Protein AF-A0A6V7UAJ5-F1 (afdb_monomer_lite)

Secondary structure (DSSP, 8-state):
-HHHHHHHHHHHHHHHHHHHTTS-------------S-TTSSSSEEEEEE-SS-EEEEEEETTEEEE---TT--

InterPro domains:
  IPR013126 Heat shock protein 70 family [PF00012] (45-73)
  IPR018181 Heat shock protein 70, conserved site [PS00297] (48-55)
  IPR043129 ATPase, nucleotide binding domain [SSF53067] (43-73)

Sequence (74 aa):
MLTTTKFILISSILLFLSISHGLGRDEGVKTDSAKPKDKDKYGTIIGIDLGTTYSRAGVYKNGRVEIIANEQGC

Foldseek 3Di:
DVVVVVVVVVVVVVVVVVVVVPPDDPPPPPPPPPVPPCVPVDDWDKDWADDPVDIWIWTDDPNDTDTDADPVRD

Structure (mmCIF, N/CA/C/O backbone):
data_AF-A0A6V7UAJ5-F1
#
_entry.id   AF-A0A6V7UAJ5-F1
#
loop_
_atom_site.group_PDB
_atom_site.id
_atom_site.type_symbol
_atom_site.label_atom_id
_atom_site.label_alt_id
_atom_site.label_comp_id
_atom_site.label_asym_id
_atom_site.label_entity_id
_atom_site.label_seq_id
_atom_site.pdbx_PDB_ins_code
_atom_site.Cartn_x
_atom_site.Cartn_y
_atom_site.Cartn_z
_atom_site.occupancy
_atom_site.B_iso_or_equiv
_atom_site.auth_seq_id
_atom_site.auth_comp_id
_atom_site.auth_asym_id
_atom_site.auth_atom_id
_atom_site.pdbx_PDB_model_num
ATOM 1 N N . MET A 1 1 ? -41.247 53.133 56.001 1.00 61.44 1 MET A N 1
ATOM 2 C CA . MET A 1 1 ? -41.951 52.700 54.770 1.00 61.44 1 MET A CA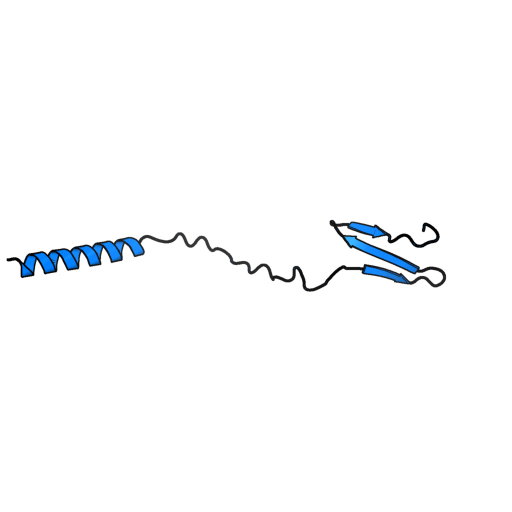 1
ATOM 3 C C . MET A 1 1 ? -40.988 52.462 53.605 1.00 61.44 1 MET A C 1
ATOM 5 O O . MET A 1 1 ? -41.060 51.399 53.017 1.00 61.44 1 MET A O 1
ATOM 9 N N . LEU A 1 2 ? -40.040 53.363 53.303 1.00 61.53 2 LEU A N 1
ATOM 10 C CA . LEU A 1 2 ? -39.120 53.210 52.157 1.00 61.53 2 LEU A CA 1
ATOM 11 C C . LEU A 1 2 ? -38.096 52.055 52.284 1.00 61.53 2 LEU A C 1
ATOM 13 O O . LEU A 1 2 ? -37.680 51.481 51.282 1.00 61.53 2 LEU A O 1
ATOM 17 N N . THR A 1 3 ? -37.693 51.695 53.505 1.00 69.62 3 THR A N 1
ATOM 18 C CA . THR A 1 3 ? -36.748 50.595 53.782 1.00 69.62 3 THR A CA 1
ATOM 19 C C . THR A 1 3 ? -37.380 49.221 53.585 1.00 69.62 3 THR A C 1
ATOM 21 O O . THR A 1 3 ? -36.785 48.354 52.953 1.00 69.62 3 THR A O 1
ATOM 24 N N . THR A 1 4 ? -38.619 49.045 54.044 1.00 75.12 4 THR A N 1
ATOM 25 C CA . THR A 1 4 ? -39.385 47.806 53.887 1.00 75.12 4 THR A CA 1
ATOM 26 C C . THR A 1 4 ? -39.700 47.528 52.417 1.00 75.12 4 THR A C 1
ATOM 28 O O . THR A 1 4 ? -39.511 46.410 51.950 1.00 75.12 4 THR A O 1
ATOM 31 N N . THR A 1 5 ? -40.082 48.555 51.650 1.00 73.94 5 THR A N 1
ATOM 32 C CA . THR A 1 5 ? -40.351 48.418 50.209 1.00 73.94 5 THR A CA 1
ATOM 33 C C . THR A 1 5 ? -39.097 48.036 49.416 1.00 73.94 5 THR A C 1
ATOM 35 O O . THR A 1 5 ? -39.171 47.186 48.533 1.00 73.94 5 THR A O 1
ATOM 38 N N . LYS A 1 6 ? -37.925 48.595 49.755 1.00 78.00 6 LYS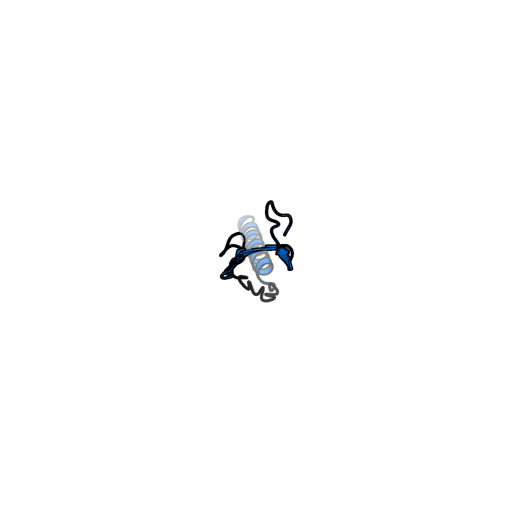 A N 1
ATOM 39 C CA . LYS A 1 6 ? -36.649 48.221 49.119 1.00 78.00 6 LYS A CA 1
ATOM 40 C C . LYS A 1 6 ? -36.244 46.777 49.429 1.00 78.00 6 LYS A C 1
ATOM 42 O O . LYS A 1 6 ? -35.761 46.085 48.541 1.00 78.00 6 LYS A O 1
ATOM 47 N N . PHE A 1 7 ? -36.485 46.306 50.653 1.00 81.50 7 PHE A N 1
ATOM 48 C CA . PHE A 1 7 ? -36.179 44.928 51.050 1.00 81.50 7 PHE A CA 1
ATOM 49 C C . PHE A 1 7 ? -37.062 43.906 50.317 1.00 81.50 7 PHE A C 1
ATOM 51 O O . PHE A 1 7 ? -36.575 42.880 49.847 1.00 81.50 7 PHE A O 1
ATOM 58 N N . ILE A 1 8 ? -38.348 44.226 50.145 1.00 83.19 8 ILE A N 1
ATOM 59 C CA . ILE A 1 8 ? -39.296 43.409 49.374 1.00 83.19 8 ILE A CA 1
ATOM 60 C C . ILE A 1 8 ? -38.910 43.385 47.885 1.00 83.19 8 ILE A C 1
ATOM 62 O O . ILE A 1 8 ? -38.948 42.329 47.250 1.00 83.19 8 ILE A O 1
ATOM 66 N N . LEU A 1 9 ? -38.472 44.519 47.330 1.00 84.81 9 LEU A N 1
ATOM 67 C CA . LEU A 1 9 ? -38.021 44.599 45.939 1.00 84.81 9 LEU A CA 1
ATOM 68 C C . LEU A 1 9 ? -36.743 43.775 45.694 1.00 84.81 9 LEU A C 1
ATOM 70 O O . LEU A 1 9 ? -36.664 43.039 44.719 1.00 84.81 9 LEU A O 1
ATOM 74 N N . ILE A 1 10 ? -35.763 43.830 46.599 1.00 85.56 10 ILE A N 1
ATOM 75 C CA . ILE A 1 10 ? -34.516 43.051 46.475 1.00 85.56 10 ILE A CA 1
ATOM 76 C C . ILE A 1 10 ? -34.783 41.546 46.646 1.00 85.56 10 ILE A C 1
ATOM 78 O O . ILE A 1 10 ? -34.261 40.739 45.879 1.00 85.56 10 ILE A O 1
ATOM 82 N N . SER A 1 11 ? -35.632 41.169 47.608 1.00 81.06 11 SER A N 1
ATOM 83 C CA . SER A 1 11 ? -36.017 39.771 47.844 1.00 81.06 11 SER A CA 1
ATOM 84 C C . SER A 1 11 ? -36.773 39.167 46.652 1.00 81.06 11 SER A C 1
ATOM 86 O O . SER A 1 11 ? -36.471 38.055 46.221 1.00 81.06 11 SER A O 1
ATOM 88 N N . SER A 1 12 ? -37.696 39.924 46.049 1.00 83.81 12 SER A N 1
ATOM 89 C CA . SER A 1 12 ? -38.425 39.468 44.857 1.00 83.81 12 SER A CA 1
ATOM 90 C C . SER A 1 12 ? -37.509 39.294 43.642 1.00 83.81 12 SER A C 1
ATOM 92 O O . SER A 1 12 ? -37.611 38.278 42.958 1.00 83.81 12 SER A O 1
ATOM 94 N N . ILE A 1 13 ? -36.556 40.204 43.411 1.00 84.69 13 ILE A N 1
ATOM 95 C CA . ILE A 1 13 ? -35.569 40.076 42.323 1.00 84.69 13 ILE A CA 1
ATOM 96 C C . ILE A 1 13 ? -34.691 38.824 42.501 1.00 84.69 13 ILE A C 1
ATOM 98 O O . ILE A 1 13 ? -34.479 38.089 41.535 1.00 84.69 13 ILE A O 1
ATOM 102 N N . LEU A 1 14 ? -34.221 38.535 43.723 1.00 79.88 14 LEU A N 1
ATOM 103 C CA . LEU A 1 14 ? -33.440 37.321 44.009 1.00 79.88 14 LEU A CA 1
ATOM 104 C C . LEU A 1 14 ? -34.246 36.033 43.770 1.00 79.88 14 LEU A C 1
ATOM 106 O O . LEU A 1 14 ? -33.704 35.039 43.274 1.00 79.88 14 LEU A O 1
ATOM 110 N N . LEU A 1 15 ? -35.540 36.052 44.101 1.00 80.19 15 LEU A N 1
ATOM 111 C CA . LEU A 1 15 ? -36.432 34.913 43.902 1.00 80.19 15 LEU A CA 1
ATOM 112 C C . LEU A 1 15 ? -36.655 34.634 42.406 1.00 80.19 15 LEU A C 1
ATOM 114 O O . LEU A 1 15 ? -36.563 33.484 41.979 1.00 80.19 15 LEU A O 1
ATOM 118 N N . PHE A 1 16 ? -36.848 35.676 41.590 1.00 78.31 16 PHE A N 1
ATOM 119 C CA . PHE A 1 16 ? -36.969 35.535 40.133 1.00 78.31 16 PHE A CA 1
ATOM 120 C C . PHE A 1 16 ? -35.672 35.039 39.470 1.00 78.31 16 PHE A C 1
ATOM 122 O O . PHE A 1 16 ? -35.728 34.174 38.589 1.00 78.31 16 PHE A O 1
ATOM 129 N N . LEU A 1 17 ? -34.500 35.516 39.913 1.00 72.06 17 LEU A N 1
ATOM 130 C CA . LEU A 1 17 ? -33.200 35.022 39.429 1.00 72.06 17 LEU A CA 1
ATOM 131 C C . LEU A 1 17 ? -32.972 33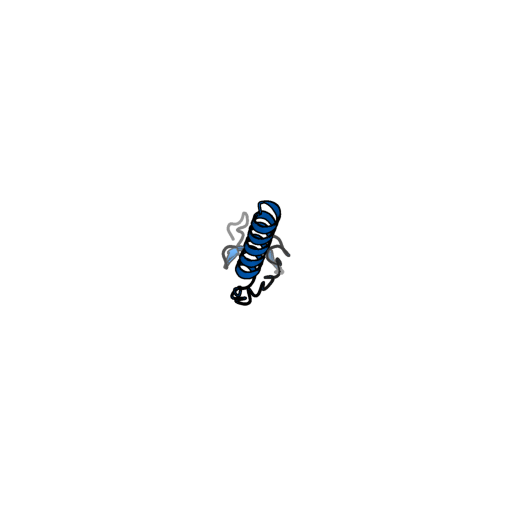.537 39.755 1.00 72.06 17 LEU A C 1
ATOM 133 O O . LEU A 1 17 ? -32.374 32.819 38.955 1.00 72.06 17 LEU A O 1
ATOM 137 N N . SER A 1 18 ? -33.463 33.069 40.904 1.00 71.25 18 SER A N 1
ATOM 138 C CA . SER A 1 18 ? -33.342 31.662 41.314 1.00 71.25 18 SER A CA 1
ATOM 139 C C . SER A 1 18 ? -34.255 30.742 40.497 1.00 71.25 18 SER A C 1
ATOM 141 O O . SER A 1 18 ? -33.833 29.664 40.086 1.00 71.25 18 SER A O 1
ATOM 143 N N . ILE A 1 19 ? -35.482 31.181 40.190 1.00 70.56 19 ILE A N 1
ATOM 144 C CA . ILE A 1 19 ? -36.433 30.405 39.373 1.00 70.56 19 ILE A CA 1
ATOM 145 C C . ILE A 1 19 ? -35.953 30.304 37.915 1.00 70.56 19 ILE A C 1
ATOM 147 O O . ILE A 1 19 ? -36.112 29.260 37.285 1.00 70.56 19 ILE A O 1
ATOM 151 N N . SER A 1 20 ? -35.297 31.347 37.395 1.00 64.44 20 SER A N 1
ATOM 152 C CA . SER A 1 20 ? -34.815 31.383 36.003 1.00 64.44 20 SER A CA 1
ATOM 153 C C . SER A 1 20 ? -33.664 30.405 35.726 1.00 64.44 20 SER A C 1
ATOM 155 O O . SER A 1 20 ? -33.486 29.981 34.589 1.00 64.44 20 SER A O 1
ATOM 157 N N . HIS A 1 21 ? -32.906 30.004 36.752 1.00 57.56 21 HIS A N 1
ATOM 158 C CA . HIS A 1 21 ? -31.853 28.987 36.634 1.00 57.56 21 HIS A CA 1
ATOM 159 C C . HIS A 1 21 ? -32.340 27.560 36.957 1.00 57.56 21 HIS A C 1
ATOM 161 O O . HIS A 1 21 ? -31.578 26.610 36.794 1.00 57.56 21 HIS A O 1
ATOM 167 N N . GLY A 1 22 ? -33.586 27.395 37.427 1.00 57.28 22 GLY A N 1
ATOM 168 C CA . GLY A 1 22 ? -34.095 26.141 37.998 1.00 57.28 22 GLY A CA 1
ATOM 169 C C . GLY A 1 22 ? -34.973 25.278 37.085 1.00 57.28 22 GLY A C 1
ATOM 170 O O . GLY A 1 22 ? -35.305 24.156 37.460 1.00 57.28 22 GLY A O 1
ATOM 171 N N . LEU A 1 23 ? -35.337 25.741 35.887 1.00 46.84 23 LEU A N 1
ATOM 172 C CA . LEU A 1 23 ? -36.045 24.922 34.897 1.00 46.84 23 LEU A CA 1
ATOM 173 C C . LEU A 1 23 ? -35.040 24.265 33.957 1.00 46.84 23 LEU A C 1
ATOM 175 O O . LEU A 1 23 ? -34.726 24.767 32.882 1.00 46.84 23 LEU A O 1
ATOM 179 N N . GLY A 1 24 ? -34.531 23.131 34.441 1.00 47.78 24 GLY A N 1
ATOM 180 C CA . GLY A 1 24 ? -34.374 21.916 33.648 1.00 47.78 24 GLY A CA 1
ATOM 181 C C . GLY A 1 24 ? -33.892 22.141 32.227 1.00 47.78 24 GLY A C 1
ATOM 182 O O . GLY A 1 24 ? -34.651 22.014 31.271 1.00 47.78 24 GLY A O 1
ATOM 183 N N . ARG A 1 25 ? -32.592 22.406 32.123 1.00 45.16 25 ARG A N 1
ATOM 184 C CA . ARG A 1 25 ? -31.760 21.928 31.026 1.00 45.16 25 ARG A CA 1
ATOM 185 C C . ARG A 1 25 ? -32.187 20.486 30.729 1.00 45.16 25 ARG A C 1
ATOM 187 O O . ARG A 1 25 ? -31.979 19.608 31.562 1.00 45.16 25 ARG A O 1
ATOM 194 N N . ASP A 1 26 ? -32.815 20.261 29.576 1.00 43.62 26 ASP A N 1
ATOM 195 C CA . ASP A 1 26 ? -32.765 18.962 28.917 1.00 43.62 26 ASP A CA 1
ATOM 196 C C . ASP A 1 26 ? -31.269 18.710 28.706 1.00 43.62 26 ASP A C 1
ATOM 198 O O . ASP A 1 26 ? -30.645 19.199 27.762 1.00 43.62 26 ASP A O 1
ATOM 202 N N . GLU A 1 27 ? -30.644 18.044 29.677 1.00 48.00 27 GLU A N 1
ATOM 203 C CA . GLU A 1 27 ? -29.435 17.284 29.426 1.00 48.00 27 GLU A CA 1
ATOM 204 C C . GLU A 1 27 ? -29.858 16.069 28.614 1.00 48.00 27 GLU A C 1
ATOM 206 O O . GLU A 1 27 ? -29.753 14.920 29.037 1.00 48.00 27 GLU A O 1
ATOM 211 N N . GLY A 1 28 ? -30.290 16.341 27.383 1.00 43.41 28 GLY A N 1
ATOM 212 C CA . GLY A 1 28 ? -29.879 15.560 26.254 1.00 43.41 28 GLY A CA 1
ATOM 213 C C . GLY A 1 28 ? -28.395 15.415 26.468 1.00 43.41 28 GLY A C 1
ATOM 214 O O . GLY A 1 28 ? -27.642 16.391 26.381 1.00 43.41 28 GLY A O 1
ATOM 215 N N . VAL A 1 29 ? -28.025 14.213 26.896 1.00 46.59 29 VAL A N 1
ATOM 216 C CA . VAL A 1 29 ? -26.669 13.723 26.905 1.00 46.59 29 VAL A CA 1
ATOM 217 C C . VAL A 1 29 ? -26.171 14.029 25.502 1.00 46.59 29 VAL A C 1
ATOM 219 O O . VAL A 1 29 ? -26.335 13.253 24.562 1.00 46.59 29 VAL A O 1
ATOM 222 N N . LYS A 1 30 ? -25.559 15.206 25.343 1.00 48.03 30 LYS A N 1
ATOM 223 C CA . LYS A 1 30 ? -24.454 15.367 24.437 1.00 48.03 30 LYS A CA 1
ATOM 224 C C . LYS A 1 30 ? -23.465 14.410 25.046 1.00 48.03 30 LYS A C 1
ATOM 226 O O . LYS A 1 30 ? -22.681 14.746 25.928 1.00 48.03 30 LYS A O 1
ATOM 231 N N . THR A 1 31 ? -23.545 13.175 24.565 1.00 34.81 31 THR A N 1
ATOM 232 C CA . THR A 1 31 ? -22.347 12.460 24.238 1.00 34.81 31 THR A CA 1
ATOM 233 C C . THR A 1 31 ? -21.570 13.452 23.381 1.00 34.81 31 THR A C 1
ATOM 235 O O . THR A 1 31 ? -21.608 13.423 22.151 1.00 34.81 31 THR A O 1
ATOM 238 N N . ASP A 1 32 ? -20.790 14.291 24.054 1.00 42.41 32 ASP A N 1
ATOM 239 C CA . ASP A 1 32 ? -19.399 14.449 23.726 1.00 42.41 32 ASP A CA 1
ATOM 240 C C . ASP A 1 32 ? -18.822 13.027 23.812 1.00 42.41 32 ASP A C 1
ATOM 242 O O . ASP A 1 32 ? -18.000 12.676 24.654 1.00 42.41 32 ASP A O 1
ATOM 246 N N . SER A 1 33 ? -19.240 12.176 22.863 1.00 42.81 33 SER A N 1
ATOM 247 C CA . SER A 1 33 ? -18.292 11.449 22.073 1.00 42.81 33 SER A CA 1
ATOM 248 C C . SER A 1 33 ? -17.322 12.542 21.667 1.00 42.81 33 SER A C 1
ATOM 250 O O . SER A 1 33 ? -17.495 13.223 20.655 1.00 42.81 33 SER A O 1
ATOM 252 N N . ALA A 1 34 ? -16.316 12.747 22.517 1.00 50.12 34 ALA A N 1
ATOM 253 C CA . ALA A 1 34 ? -14.978 12.959 22.067 1.00 50.12 34 ALA A CA 1
ATOM 254 C C . ALA A 1 34 ? -14.823 11.931 20.954 1.00 50.12 34 ALA A C 1
ATOM 256 O O . ALA A 1 34 ? -14.462 10.779 21.183 1.00 50.12 34 ALA A O 1
ATOM 257 N N . LYS A 1 35 ? -15.212 12.320 19.729 1.00 46.72 35 LYS A N 1
ATOM 258 C CA . LYS A 1 35 ? -14.640 11.728 18.549 1.00 46.72 35 LYS A CA 1
ATOM 259 C C . LYS A 1 35 ? -13.170 11.882 18.867 1.00 46.72 35 LYS A C 1
ATOM 261 O O . LYS A 1 35 ? -12.749 13.035 19.035 1.00 46.72 35 LYS A O 1
ATOM 266 N N . PRO A 1 36 ? -12.426 10.784 19.057 1.00 46.41 36 PRO A N 1
ATOM 267 C CA . PRO A 1 36 ? -11.000 10.928 19.193 1.00 46.41 36 PRO A CA 1
ATOM 268 C C . PRO A 1 36 ? -10.608 11.779 17.988 1.00 46.41 36 PRO A C 1
ATOM 270 O O . PRO A 1 36 ? -10.982 11.470 16.849 1.00 46.41 36 PRO A O 1
ATOM 273 N N . LYS A 1 37 ? -9.977 12.932 18.233 1.00 52.12 37 LYS A N 1
ATOM 274 C CA . LYS A 1 37 ? -9.342 13.722 17.177 1.00 52.12 37 LYS A CA 1
ATOM 275 C C . LYS A 1 37 ? -8.099 12.958 16.706 1.00 52.12 37 LYS A C 1
ATOM 277 O O . LYS A 1 37 ? -7.005 13.488 16.673 1.00 52.12 37 LYS A O 1
ATOM 282 N N . ASP A 1 38 ? -8.308 11.702 16.331 1.00 55.84 38 ASP A N 1
ATOM 283 C CA . ASP A 1 38 ? -7.388 10.808 15.642 1.00 55.84 38 ASP A CA 1
ATOM 284 C 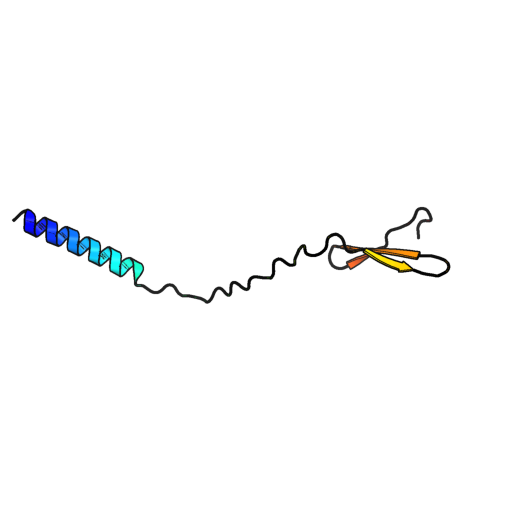C . ASP A 1 38 ? -7.508 10.993 14.127 1.00 55.84 38 ASP A C 1
ATOM 286 O O . ASP A 1 38 ? -7.048 10.163 13.351 1.00 55.84 38 ASP A O 1
ATOM 290 N N . LYS A 1 39 ? -8.145 12.084 13.679 1.00 53.94 39 LYS A N 1
ATOM 291 C CA . LYS A 1 39 ? -8.263 12.391 12.254 1.00 53.94 39 LYS A CA 1
ATOM 292 C C . LYS A 1 39 ? -6.929 12.773 11.613 1.00 53.94 39 LYS A C 1
ATOM 294 O O . LYS A 1 39 ? -6.844 12.695 10.399 1.00 53.94 39 LYS A O 1
ATOM 299 N N . ASP A 1 40 ? -5.912 13.076 12.420 1.00 59.22 40 ASP A N 1
ATOM 300 C CA . ASP A 1 40 ? -4.587 13.492 11.953 1.00 59.22 40 ASP A CA 1
ATOM 301 C C . ASP A 1 40 ? -3.452 12.710 12.638 1.00 59.22 40 ASP A C 1
ATOM 303 O O . ASP A 1 40 ? -2.347 13.222 12.799 1.00 59.22 40 ASP A O 1
ATOM 307 N N . LYS A 1 41 ? -3.687 11.466 13.088 1.00 73.25 41 LYS A N 1
ATOM 308 C CA . LYS A 1 41 ? -2.584 10.651 13.642 1.00 73.25 41 LYS A CA 1
ATOM 309 C C . LYS A 1 41 ? -1.528 10.317 12.586 1.00 73.25 41 LYS A C 1
ATOM 311 O O . LYS A 1 41 ? -0.365 10.094 12.911 1.00 73.25 41 LYS A O 1
ATOM 316 N N . TYR A 1 42 ? -1.956 10.285 11.329 1.00 77.75 42 TYR A N 1
ATOM 317 C CA . TYR A 1 42 ? -1.135 9.992 10.170 1.00 77.75 42 TYR A CA 1
ATOM 318 C C . TYR A 1 42 ? -1.357 11.078 9.120 1.00 77.75 42 TYR A C 1
ATOM 320 O O . TYR A 1 42 ? -2.478 11.552 8.941 1.00 77.75 42 TYR A O 1
ATOM 328 N N . GLY A 1 43 ? -0.279 11.468 8.437 1.00 88.06 43 GLY A N 1
ATOM 329 C CA . GLY A 1 43 ? -0.358 12.312 7.248 1.00 88.06 43 GLY A CA 1
ATOM 330 C C . GLY A 1 43 ? -0.865 11.522 6.038 1.00 88.06 43 GLY A C 1
ATOM 331 O O . GLY A 1 43 ? -1.598 10.543 6.165 1.00 88.06 43 GLY A O 1
ATOM 332 N N . THR A 1 44 ? -0.441 11.919 4.841 1.00 92.75 44 THR A N 1
ATOM 333 C CA . THR A 1 44 ? -0.746 11.180 3.610 1.00 92.75 44 THR A CA 1
ATOM 334 C C . THR A 1 44 ? -0.328 9.713 3.728 1.00 92.75 44 THR A C 1
ATOM 336 O O . THR A 1 44 ? 0.840 9.409 3.963 1.00 92.75 44 THR A O 1
ATOM 339 N N . ILE A 1 45 ? -1.277 8.800 3.525 1.00 94.50 45 ILE A N 1
ATOM 340 C CA . ILE A 1 45 ? -1.018 7.361 3.552 1.00 94.50 45 ILE A CA 1
ATOM 341 C C . ILE A 1 45 ? -0.567 6.915 2.161 1.00 94.50 45 ILE A C 1
ATOM 343 O O . ILE A 1 45 ? -1.307 7.062 1.183 1.00 94.50 45 ILE A O 1
ATOM 347 N N . ILE A 1 46 ? 0.634 6.342 2.096 1.00 96.50 46 ILE A N 1
ATOM 348 C CA . ILE A 1 46 ? 1.208 5.744 0.890 1.00 96.50 46 ILE A CA 1
ATOM 349 C C . ILE A 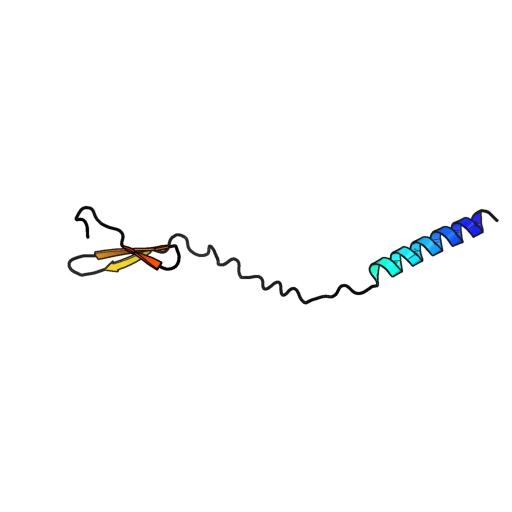1 46 ? 1.343 4.238 1.107 1.00 96.50 46 ILE A C 1
ATOM 351 O O . ILE A 1 46 ? 1.984 3.798 2.059 1.00 96.50 46 ILE A O 1
ATOM 355 N N . GLY A 1 47 ? 0.742 3.453 0.217 1.00 96.38 47 GLY A N 1
ATOM 356 C CA . GLY A 1 47 ? 0.992 2.020 0.109 1.00 96.38 47 GLY A CA 1
ATOM 357 C C . GLY A 1 47 ? 2.104 1.772 -0.902 1.00 96.38 47 GLY A C 1
ATOM 358 O O . GLY A 1 47 ? 2.053 2.314 -2.007 1.00 96.38 47 GLY A O 1
ATOM 359 N N . ILE A 1 48 ? 3.095 0.965 -0.528 1.00 96.50 48 ILE A N 1
ATOM 360 C CA . ILE A 1 48 ? 4.203 0.574 -1.401 1.00 96.50 48 ILE A CA 1
ATOM 361 C C . ILE A 1 48 ? 4.152 -0.942 -1.5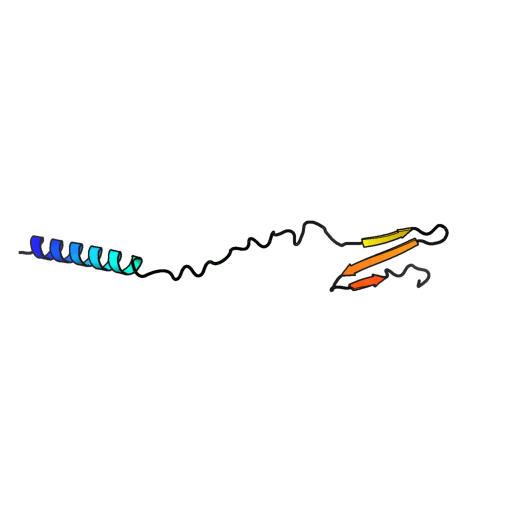76 1.00 96.50 48 ILE A C 1
ATOM 363 O O . ILE A 1 48 ? 4.256 -1.682 -0.598 1.00 96.50 48 ILE A O 1
ATOM 367 N N . ASP A 1 49 ? 3.995 -1.385 -2.819 1.00 95.50 49 ASP A N 1
ATOM 368 C CA . ASP A 1 49 ? 4.153 -2.782 -3.217 1.00 95.50 49 ASP A CA 1
ATOM 369 C C . ASP A 1 49 ? 5.598 -2.987 -3.681 1.00 95.50 49 ASP A C 1
ATOM 371 O O . ASP A 1 49 ? 6.040 -2.348 -4.640 1.00 95.50 49 ASP A O 1
ATOM 375 N N . LEU A 1 50 ? 6.347 -3.826 -2.963 1.00 96.31 50 LEU A N 1
ATOM 376 C CA . LEU A 1 50 ? 7.760 -4.101 -3.218 1.00 96.31 50 LEU A CA 1
ATOM 377 C C . LEU A 1 50 ? 7.903 -5.437 -3.945 1.00 96.31 50 LEU A C 1
ATOM 379 O O . LEU A 1 50 ? 8.040 -6.491 -3.322 1.00 96.31 50 LEU A O 1
ATOM 383 N N . GLY A 1 51 ? 7.888 -5.384 -5.275 1.00 95.19 51 GLY A N 1
ATOM 384 C CA . GLY A 1 51 ? 8.212 -6.535 -6.108 1.00 95.19 51 GLY A CA 1
ATOM 385 C C . GLY A 1 51 ? 9.721 -6.726 -6.275 1.00 95.19 51 GLY A C 1
ATOM 386 O O . GLY A 1 51 ? 10.527 -5.836 -6.017 1.00 95.19 51 GLY A O 1
ATOM 387 N N . THR A 1 52 ? 10.117 -7.899 -6.765 1.00 96.69 52 THR A N 1
ATOM 388 C CA . THR A 1 52 ? 11.526 -8.225 -7.054 1.00 96.69 52 THR A CA 1
ATOM 389 C C . THR A 1 52 ? 12.058 -7.525 -8.303 1.00 96.69 52 THR A C 1
ATOM 391 O O . THR A 1 52 ? 13.257 -7.300 -8.423 1.00 96.69 52 THR A O 1
ATOM 394 N N . THR A 1 53 ? 11.168 -7.220 -9.251 1.00 95.00 53 THR A N 1
ATOM 395 C CA . THR A 1 53 ? 11.506 -6.599 -10.543 1.00 95.00 53 THR A CA 1
ATOM 396 C C . THR A 1 53 ? 11.013 -5.159 -10.620 1.00 95.00 53 THR A C 1
ATOM 398 O O . THR A 1 53 ? 11.728 -4.294 -11.111 1.00 95.00 53 THR A O 1
ATOM 401 N N . TYR A 1 54 ? 9.804 -4.898 -10.118 1.00 91.44 54 TYR A N 1
ATOM 402 C CA . TYR A 1 54 ? 9.193 -3.573 -10.114 1.00 91.44 54 TYR A CA 1
ATOM 403 C C . TYR A 1 54 ? 8.443 -3.335 -8.812 1.00 91.44 54 TYR A C 1
ATOM 405 O O . TYR A 1 54 ? 7.790 -4.243 -8.296 1.00 91.44 54 TYR A O 1
ATOM 413 N N . SER A 1 55 ? 8.487 -2.091 -8.350 1.00 92.94 55 SER A N 1
ATOM 414 C CA . SER A 1 55 ? 7.703 -1.609 -7.216 1.00 92.94 55 SER A CA 1
ATOM 415 C C . SER A 1 55 ? 6.608 -0.662 -7.693 1.00 92.94 55 SER A C 1
ATOM 417 O O . SER A 1 55 ? 6.738 -0.031 -8.744 1.00 92.94 55 SER A O 1
ATOM 419 N N . ARG A 1 56 ? 5.528 -0.549 -6.916 1.00 94.69 56 ARG A N 1
ATOM 420 C CA . ARG A 1 56 ? 4.411 0.370 -7.185 1.00 94.69 56 ARG A CA 1
ATOM 421 C C . ARG A 1 56 ? 4.091 1.176 -5.942 1.00 94.69 56 ARG A C 1
ATOM 423 O O . ARG A 1 56 ? 4.250 0.690 -4.825 1.00 94.69 56 ARG A O 1
ATOM 430 N N . ALA A 1 57 ? 3.604 2.393 -6.145 1.00 95.62 57 ALA A N 1
ATOM 431 C CA . ALA A 1 57 ? 3.131 3.240 -5.065 1.00 95.62 57 ALA A CA 1
ATOM 432 C C . ALA A 1 57 ? 1.696 3.691 -5.340 1.00 95.62 57 ALA A C 1
ATOM 434 O O . ALA A 1 57 ? 1.337 4.036 -6.467 1.00 95.62 57 ALA A O 1
ATOM 435 N N . GLY A 1 58 ? 0.879 3.689 -4.293 1.00 96.50 58 GLY A N 1
ATOM 436 C CA . GLY A 1 58 ? -0.476 4.217 -4.325 1.00 96.50 58 GLY A CA 1
ATOM 437 C C . GLY A 1 58 ? -0.708 5.169 -3.163 1.00 96.50 58 GLY A C 1
ATOM 438 O O . GLY A 1 58 ? -0.281 4.900 -2.041 1.00 96.50 58 GLY A O 1
ATOM 439 N N . VAL A 1 59 ? -1.399 6.276 -3.418 1.00 96.75 59 VAL A N 1
ATOM 440 C CA . VAL A 1 59 ? -1.841 7.208 -2.375 1.00 96.75 59 VAL A CA 1
ATOM 441 C C . VAL A 1 59 ? -3.299 6.936 -2.029 1.00 96.75 59 VAL A C 1
ATOM 443 O O . VAL A 1 59 ? -4.149 6.870 -2.919 1.00 96.75 59 VAL A O 1
ATOM 446 N N . TYR A 1 60 ? -3.609 6.795 -0.740 1.00 96.00 60 TYR A N 1
ATOM 447 C CA . TYR A 1 60 ? -4.996 6.727 -0.290 1.00 96.00 60 TYR A CA 1
ATOM 448 C C . TYR A 1 60 ? -5.539 8.142 -0.078 1.00 96.00 60 TYR A C 1
ATOM 450 O O . TYR A 1 60 ? -5.144 8.842 0.856 1.00 96.00 60 TYR A O 1
ATOM 458 N N . LYS A 1 61 ? -6.444 8.574 -0.958 1.00 93.12 61 LYS A N 1
ATOM 459 C CA . LYS A 1 61 ? -7.118 9.876 -0.878 1.00 93.12 61 LYS A CA 1
ATOM 460 C C . LYS A 1 61 ? -8.537 9.770 -1.431 1.00 93.12 61 LYS A C 1
ATOM 462 O O . LYS A 1 61 ? -8.822 8.945 -2.292 1.00 93.12 61 LYS A O 1
ATOM 467 N N . ASN A 1 62 ? -9.449 10.599 -0.928 1.00 92.25 62 ASN A N 1
ATOM 468 C CA . ASN A 1 62 ? -10.853 10.622 -1.367 1.00 92.25 62 ASN A CA 1
ATOM 469 C C . ASN A 1 62 ? -11.569 9.257 -1.264 1.00 92.25 62 ASN A C 1
ATOM 471 O O . ASN A 1 62 ? -12.405 8.925 -2.098 1.00 92.25 62 ASN A O 1
ATOM 475 N N . GLY A 1 63 ? -11.222 8.446 -0.258 1.00 93.56 63 GLY A N 1
ATOM 476 C CA . GLY A 1 63 ? -11.850 7.140 -0.030 1.00 93.56 63 GLY A CA 1
ATOM 477 C C . GLY A 1 63 ? -11.420 6.032 -0.998 1.00 93.56 63 GLY A C 1
ATOM 478 O O . GLY A 1 63 ? -12.047 4.976 -1.017 1.00 93.56 63 GLY A O 1
ATOM 479 N N . ARG A 1 64 ? -10.371 6.246 -1.803 1.00 95.19 64 ARG A N 1
ATOM 480 C CA . ARG A 1 64 ? -9.820 5.242 -2.724 1.00 95.19 64 ARG A CA 1
ATOM 481 C C . ARG A 1 64 ? -8.302 5.330 -2.821 1.00 95.19 64 ARG A C 1
ATOM 483 O O . ARG A 1 64 ? -7.694 6.329 -2.447 1.00 95.19 64 ARG A O 1
ATOM 490 N N . VAL A 1 65 ? -7.697 4.270 -3.345 1.00 95.69 65 VAL A N 1
ATOM 491 C CA . VAL A 1 65 ? -6.283 4.273 -3.724 1.00 95.69 65 VAL A CA 1
ATOM 492 C C . VAL A 1 65 ? -6.157 4.813 -5.145 1.00 95.69 65 VAL A C 1
ATOM 494 O O . VAL A 1 65 ? -6.859 4.368 -6.054 1.00 95.69 65 VAL A O 1
ATOM 497 N N . GLU A 1 66 ? -5.260 5.772 -5.334 1.00 95.62 66 GLU A N 1
ATOM 498 C CA . GLU A 1 66 ? -4.818 6.231 -6.648 1.00 95.62 66 GLU A CA 1
ATOM 499 C C . GLU A 1 66 ? -3.384 5.769 -6.890 1.00 95.62 66 GLU A C 1
ATOM 501 O O . GLU A 1 66 ? -2.519 5.981 -6.041 1.00 95.62 66 GLU A O 1
ATOM 506 N N . ILE A 1 67 ? -3.141 5.134 -8.039 1.00 94.44 67 ILE A N 1
ATOM 507 C CA . ILE A 1 67 ? -1.802 4.696 -8.441 1.00 94.44 67 ILE A CA 1
ATOM 508 C C . ILE A 1 67 ? -0.981 5.916 -8.850 1.00 94.44 67 ILE A C 1
ATOM 510 O O . ILE A 1 67 ? -1.457 6.779 -9.590 1.00 94.44 67 ILE A O 1
ATOM 514 N N . ILE A 1 68 ? 0.244 5.991 -8.337 1.00 93.56 68 ILE A N 1
ATOM 515 C CA . ILE A 1 68 ? 1.199 7.036 -8.685 1.00 93.56 68 ILE A CA 1
ATOM 516 C C . ILE A 1 68 ? 1.941 6.564 -9.931 1.00 93.56 68 ILE A C 1
ATOM 518 O O . ILE A 1 68 ? 2.742 5.635 -9.847 1.00 93.56 68 ILE A O 1
ATOM 522 N N . ALA A 1 69 ? 1.656 7.204 -11.065 1.00 92.12 69 ALA A N 1
ATOM 523 C CA . ALA A 1 69 ? 2.327 6.895 -12.317 1.00 92.12 69 ALA A CA 1
ATOM 524 C C . ALA A 1 69 ? 3.814 7.261 -12.236 1.00 92.12 69 ALA A C 1
ATOM 526 O O . ALA A 1 69 ? 4.165 8.347 -11.757 1.00 92.12 69 ALA A O 1
ATOM 527 N N . ASN A 1 70 ? 4.680 6.373 -12.716 1.00 88.62 70 ASN A N 1
ATOM 528 C CA . ASN A 1 70 ? 6.096 6.688 -12.893 1.00 88.62 70 ASN A CA 1
ATOM 529 C C . ASN A 1 70 ? 6.364 7.329 -14.272 1.00 88.62 70 ASN A C 1
ATOM 531 O O . ASN A 1 70 ? 5.472 7.470 -15.108 1.00 88.62 70 ASN A O 1
ATOM 535 N N . GLU A 1 71 ? 7.618 7.701 -14.535 1.00 90.75 71 GLU A N 1
ATOM 536 C CA . GLU A 1 71 ? 8.043 8.271 -15.826 1.00 90.75 71 GLU A CA 1
ATOM 537 C C . GLU A 1 71 ? 7.857 7.323 -17.027 1.00 90.75 71 GLU A C 1
ATOM 539 O O . GLU A 1 71 ? 7.854 7.766 -18.171 1.00 90.75 71 GLU A O 1
ATOM 544 N N . GLN A 1 72 ? 7.663 6.026 -16.777 1.00 84.94 72 GLN A N 1
ATOM 545 C CA . GLN A 1 72 ? 7.411 5.006 -17.796 1.00 84.94 72 GLN A CA 1
ATOM 546 C C . GLN A 1 72 ? 5.912 4.864 -18.115 1.00 84.94 72 GLN A C 1
ATOM 548 O O . GLN A 1 72 ? 5.542 4.055 -18.965 1.00 84.94 72 GLN A O 1
ATOM 553 N N . GLY A 1 73 ? 5.046 5.638 -17.449 1.00 71.81 73 GLY A N 1
ATOM 554 C CA . GLY A 1 73 ? 3.601 5.646 -17.684 1.00 71.81 73 GLY A CA 1
ATOM 555 C C . GLY A 1 73 ? 2.856 4.445 -17.098 1.00 71.81 73 GLY A C 1
ATOM 556 O O . GLY A 1 73 ? 1.715 4.202 -17.491 1.00 71.81 73 GLY A O 1
ATOM 557 N N . CYS A 1 74 ? 3.499 3.701 -16.193 1.00 62.94 74 CYS A N 1
ATOM 558 C CA . CYS A 1 74 ? 2.893 2.610 -15.428 1.00 62.94 74 CYS A CA 1
ATOM 559 C C . CYS A 1 74 ? 2.403 3.100 -14.064 1.00 62.94 74 CYS A C 1
ATOM 561 O O . CYS A 1 74 ? 3.110 3.944 -13.465 1.00 62.94 74 CYS A O 1
#

Radius of gyration: 33.04 Å; chains: 1; bounding box: 54×61×73 Å

Organism: Meloidogyne enterolobii (NCBI:txid390850)

pLDDT: mean 75.58, std 19.13, range [34.81, 96.75]